Protein AF-A0A969XGH5-F1 (afdb_monomer_lite)

Secondary structure (DSSP, 8-state):
-PPPPPHHHHHHHHHHHHHHHHHTTS---GGGSTTPPPTTTT--

Sequence (44 aa):
MFHTIPPEILARMQHLEAIDARDRVDGTTRAERLRQIPPETGRL

Structure (mmCIF, N/CA/C/O backbone):
data_AF-A0A969XGH5-F1
#
_entry.id   AF-A0A969XGH5-F1
#
loop_
_atom_site.group_PDB
_atom_site.id
_atom_site.type_symbol
_atom_site.label_atom_id
_atom_site.label_alt_id
_atom_site.label_comp_id
_atom_site.label_asym_id
_atom_site.label_entity_id
_atom_site.label_seq_id
_atom_site.pdbx_PDB_ins_code
_atom_site.Cartn_x
_atom_site.Cartn_y
_atom_site.Cartn_z
_atom_site.occupancy
_atom_site.B_iso_or_equiv
_atom_site.auth_seq_id
_atom_site.auth_comp_id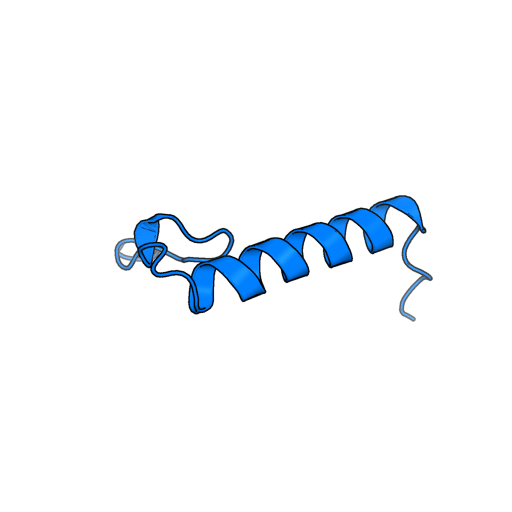
_atom_site.auth_asym_id
_atom_site.auth_atom_id
_atom_site.pdbx_PDB_model_num
ATOM 1 N N . MET A 1 1 ? 10.820 15.822 -17.055 1.00 63.59 1 MET A N 1
ATOM 2 C CA . MET A 1 1 ? 10.198 14.743 -17.852 1.00 63.59 1 MET A CA 1
ATOM 3 C C . MET A 1 1 ? 10.090 13.519 -16.965 1.00 63.59 1 MET A C 1
ATOM 5 O O . MET A 1 1 ? 11.041 13.260 -16.242 1.00 63.59 1 MET A O 1
ATOM 9 N N . PHE A 1 2 ? 8.958 12.814 -16.964 1.00 72.88 2 PHE A N 1
ATOM 10 C CA . PHE A 1 2 ? 8.848 11.568 -16.204 1.00 72.88 2 PHE A CA 1
ATOM 11 C C . PHE A 1 2 ? 9.695 10.498 -16.891 1.00 72.88 2 PHE A C 1
ATOM 13 O O . PHE A 1 2 ? 9.514 10.227 -18.076 1.00 72.88 2 PHE A O 1
ATOM 20 N N . HIS A 1 3 ? 10.658 9.948 -16.160 1.00 80.06 3 HIS A N 1
ATOM 21 C CA . HIS A 1 3 ? 11.429 8.803 -16.619 1.00 80.06 3 HIS A CA 1
ATOM 22 C C . HIS A 1 3 ? 10.521 7.573 -16.670 1.00 80.06 3 HIS A C 1
ATOM 24 O O . HIS A 1 3 ? 9.611 7.437 -15.849 1.00 80.06 3 HIS A O 1
ATOM 30 N N . THR A 1 4 ? 10.767 6.681 -17.628 1.00 88.31 4 THR A N 1
ATOM 31 C CA . THR A 1 4 ? 10.090 5.385 -17.680 1.00 88.31 4 THR A CA 1
ATOM 32 C C . THR A 1 4 ? 10.329 4.654 -16.364 1.00 88.31 4 THR A C 1
ATOM 34 O O . THR A 1 4 ? 11.473 4.493 -15.939 1.00 88.31 4 THR A O 1
ATOM 37 N N . ILE A 1 5 ? 9.247 4.241 -15.708 1.00 91.00 5 ILE A N 1
ATOM 38 C CA . ILE A 1 5 ? 9.324 3.476 -14.465 1.00 91.00 5 ILE A CA 1
ATOM 39 C C . ILE A 1 5 ? 9.973 2.122 -14.789 1.00 91.00 5 ILE A C 1
ATOM 41 O O . ILE A 1 5 ? 9.527 1.469 -15.738 1.00 91.00 5 ILE A O 1
ATOM 45 N N . PRO A 1 6 ? 10.998 1.685 -14.034 1.00 95.50 6 PRO A N 1
ATOM 46 C CA . PRO A 1 6 ? 11.584 0.367 -14.232 1.00 95.50 6 PRO A CA 1
ATOM 47 C C . PRO A 1 6 ? 10.511 -0.733 -14.136 1.00 95.50 6 PRO A C 1
ATOM 49 O O . PRO A 1 6 ? 9.642 -0.645 -13.259 1.00 95.50 6 PRO A O 1
ATOM 52 N N . PRO A 1 7 ? 10.521 -1.754 -15.012 1.00 94.81 7 PRO A N 1
ATOM 53 C CA . PRO A 1 7 ? 9.472 -2.775 -15.056 1.00 94.81 7 PRO A CA 1
ATOM 54 C C . PRO A 1 7 ? 9.204 -3.459 -13.710 1.00 94.81 7 PRO A C 1
ATOM 56 O O . PRO A 1 7 ? 8.056 -3.735 -13.370 1.00 94.81 7 PRO A O 1
ATOM 59 N N . GLU A 1 8 ? 10.244 -3.685 -12.911 1.00 96.44 8 GLU A N 1
ATOM 60 C CA . GLU A 1 8 ? 10.154 -4.271 -11.577 1.00 96.44 8 GLU A CA 1
ATOM 61 C C . GLU A 1 8 ? 9.399 -3.371 -10.590 1.00 96.44 8 GLU A C 1
ATOM 63 O O . GLU A 1 8 ? 8.598 -3.852 -9.783 1.00 96.44 8 GLU A O 1
ATOM 68 N N . ILE A 1 9 ? 9.591 -2.055 -10.696 1.00 96.19 9 ILE A N 1
ATOM 69 C CA . ILE A 1 9 ? 8.878 -1.074 -9.880 1.00 96.19 9 ILE A CA 1
ATOM 70 C C . ILE A 1 9 ? 7.426 -0.989 -10.335 1.00 96.19 9 ILE A C 1
ATOM 72 O O . ILE A 1 9 ? 6.526 -1.003 -9.497 1.00 96.19 9 ILE A O 1
ATOM 76 N N . LEU A 1 10 ? 7.178 -0.981 -11.648 1.00 95.69 10 LEU A N 1
ATOM 77 C CA . LEU A 1 10 ? 5.823 -0.976 -12.192 1.00 95.69 10 LEU A CA 1
ATOM 78 C C . LEU A 1 10 ? 5.034 -2.214 -11.741 1.00 95.69 10 LEU A C 1
ATOM 80 O O . LEU A 1 10 ? 3.900 -2.084 -11.282 1.00 95.69 10 LEU A O 1
ATOM 84 N N . ALA A 1 11 ? 5.648 -3.397 -11.799 1.00 97.25 11 ALA A N 1
ATOM 85 C CA . ALA A 1 11 ? 5.040 -4.638 -11.329 1.00 97.25 11 ALA A CA 1
ATOM 86 C C . ALA A 1 11 ? 4.728 -4.581 -9.825 1.00 97.25 11 ALA A C 1
ATOM 88 O O . ALA A 1 11 ? 3.639 -4.969 -9.393 1.00 97.25 11 ALA A O 1
ATOM 89 N N . ARG A 1 12 ? 5.651 -4.041 -9.015 1.00 97.75 12 ARG A N 1
ATOM 90 C CA . ARG A 1 12 ? 5.417 -3.858 -7.579 1.00 97.75 12 ARG A CA 1
ATOM 91 C C . ARG A 1 12 ? 4.267 -2.888 -7.312 1.00 97.75 12 ARG A C 1
ATOM 93 O O . ARG A 1 12 ? 3.438 -3.179 -6.456 1.00 97.75 12 ARG A O 1
ATOM 100 N N . MET A 1 13 ? 4.190 -1.779 -8.044 1.00 95.88 13 MET A N 1
ATOM 101 C CA . MET A 1 13 ? 3.090 -0.816 -7.934 1.00 95.88 13 MET A CA 1
ATOM 102 C C . MET A 1 13 ? 1.746 -1.468 -8.267 1.00 95.88 13 MET A C 1
ATOM 104 O O . MET A 1 13 ? 0.816 -1.373 -7.473 1.00 95.88 13 MET A O 1
ATOM 108 N N . GLN A 1 14 ? 1.655 -2.190 -9.387 1.00 97.31 14 GLN A N 1
ATOM 109 C CA . GLN A 1 14 ? 0.433 -2.893 -9.793 1.00 97.31 14 GLN A CA 1
ATOM 110 C C . GLN A 1 14 ? -0.025 -3.913 -8.745 1.00 97.31 14 GLN A C 1
ATOM 112 O O . GLN A 1 14 ? -1.209 -3.989 -8.427 1.00 97.31 14 GLN A O 1
ATOM 117 N N . HIS A 1 15 ? 0.913 -4.668 -8.173 1.00 98.00 15 HIS A N 1
ATOM 118 C CA . HIS A 1 15 ? 0.615 -5.617 -7.106 1.00 98.00 15 HIS A CA 1
ATOM 119 C C . HIS A 1 15 ? 0.050 -4.931 -5.851 1.00 98.00 15 HIS A C 1
ATOM 121 O O . HIS A 1 15 ? -0.919 -5.416 -5.271 1.00 98.00 15 HIS A O 1
ATOM 127 N N . LEU A 1 16 ? 0.625 -3.797 -5.442 1.00 96.88 16 LEU A N 1
ATOM 128 C CA . LEU A 1 16 ? 0.155 -3.034 -4.282 1.00 96.88 16 LEU A CA 1
ATOM 129 C C . LEU A 1 16 ? -1.232 -2.418 -4.520 1.00 96.88 16 LEU A C 1
ATOM 131 O O . LEU A 1 16 ? -2.074 -2.464 -3.628 1.00 96.88 1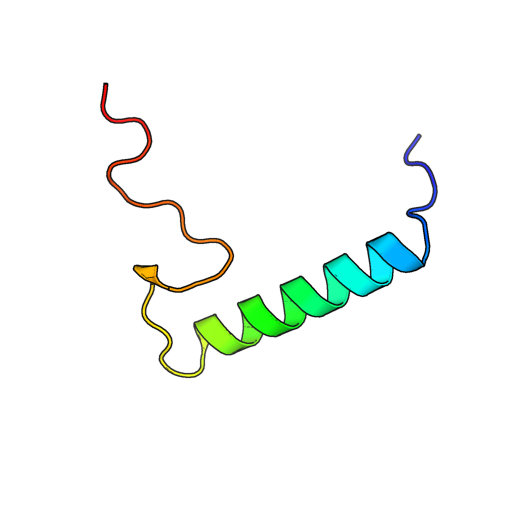6 LEU A O 1
ATOM 135 N N . GLU A 1 17 ? -1.498 -1.905 -5.722 1.00 96.56 17 GLU A N 1
ATOM 136 C CA . GLU A 1 17 ? -2.825 -1.389 -6.091 1.00 96.56 17 GLU A CA 1
ATOM 137 C C . GLU A 1 17 ? -3.888 -2.502 -6.108 1.00 96.56 17 GLU A C 1
ATOM 139 O O . GLU A 1 17 ? -5.026 -2.278 -5.698 1.00 96.56 17 GLU A O 1
ATOM 144 N N . ALA A 1 18 ? -3.526 -3.726 -6.511 1.00 97.00 18 ALA A N 1
ATOM 145 C CA . ALA A 1 18 ? -4.440 -4.868 -6.461 1.00 97.00 18 ALA A CA 1
ATOM 146 C C . ALA A 1 18 ? -4.816 -5.261 -5.020 1.00 97.00 18 ALA A C 1
ATOM 148 O O . ALA A 1 18 ? -5.977 -5.580 -4.758 1.00 97.00 18 ALA A O 1
ATOM 149 N N . ILE A 1 19 ? -3.855 -5.214 -4.090 1.00 96.31 19 ILE A N 1
ATOM 150 C CA . ILE A 1 19 ? -4.109 -5.434 -2.657 1.00 96.31 19 ILE A CA 1
ATOM 151 C C . ILE A 1 19 ? -5.037 -4.342 -2.118 1.00 96.31 19 ILE A C 1
ATOM 153 O O . ILE A 1 19 ? -6.087 -4.651 -1.567 1.00 96.31 19 ILE A O 1
ATOM 157 N N . ASP A 1 20 ? -4.709 -3.069 -2.354 1.00 94.94 20 ASP A N 1
ATOM 158 C CA . ASP A 1 20 ? -5.513 -1.944 -1.864 1.00 94.94 20 ASP A CA 1
ATOM 159 C C . ASP A 1 20 ? -6.958 -1.974 -2.398 1.00 94.94 20 ASP A C 1
ATOM 161 O O . ASP A 1 20 ? -7.906 -1.703 -1.657 1.00 94.94 20 ASP A O 1
ATOM 165 N N . ALA A 1 21 ? -7.153 -2.352 -3.666 1.00 95.12 21 ALA A N 1
ATOM 166 C CA . ALA A 1 21 ? -8.481 -2.510 -4.251 1.00 95.12 21 ALA A CA 1
ATOM 167 C C . ALA A 1 21 ? -9.302 -3.601 -3.547 1.00 95.12 21 ALA A C 1
ATOM 169 O O . ALA A 1 21 ? -10.497 -3.411 -3.309 1.00 95.12 21 ALA A O 1
ATOM 170 N N . ARG A 1 22 ? -8.662 -4.720 -3.191 1.00 96.56 22 ARG A N 1
ATOM 171 C CA . ARG A 1 22 ? -9.296 -5.827 -2.472 1.00 96.56 22 ARG A CA 1
ATOM 172 C C . ARG A 1 22 ? -9.670 -5.431 -1.041 1.00 96.56 22 ARG A C 1
ATOM 174 O O . ARG A 1 22 ? -10.833 -5.594 -0.673 1.00 96.56 22 ARG A O 1
ATOM 181 N N . ASP A 1 23 ? -8.743 -4.834 -0.292 1.00 95.94 23 ASP A N 1
ATOM 182 C CA . ASP A 1 23 ? -8.952 -4.421 1.105 1.00 95.94 23 ASP A CA 1
ATOM 183 C C . ASP A 1 23 ? -10.153 -3.461 1.266 1.00 95.94 23 ASP A C 1
ATOM 185 O O . ASP A 1 23 ? -10.798 -3.370 2.315 1.00 95.94 23 ASP A O 1
ATOM 189 N N . ARG A 1 24 ? -10.475 -2.688 0.219 1.00 92.19 24 ARG A N 1
ATOM 190 C CA . ARG A 1 24 ? -11.609 -1.749 0.230 1.00 92.19 24 ARG A CA 1
ATOM 191 C C . ARG A 1 24 ? -12.972 -2.430 0.162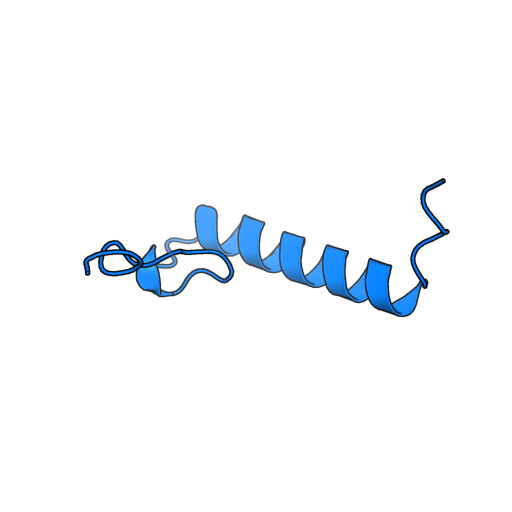 1.00 92.19 24 ARG A C 1
ATOM 193 O O . ARG A 1 24 ? -13.945 -1.810 0.596 1.00 92.19 24 ARG A O 1
ATOM 200 N N . VAL A 1 25 ? -13.054 -3.641 -0.386 1.00 95.56 25 VAL A N 1
ATOM 201 C CA . VAL A 1 25 ? -14.327 -4.304 -0.715 1.00 95.56 25 VAL A CA 1
ATOM 202 C C . VAL A 1 25 ? -14.542 -5.631 0.009 1.00 95.56 25 VAL A C 1
ATOM 204 O O . VAL A 1 25 ? -15.682 -6.078 0.086 1.00 95.56 25 VAL A O 1
ATOM 207 N N . ASP A 1 26 ? -13.495 -6.253 0.557 1.00 94.06 26 ASP A N 1
ATOM 208 C CA . ASP A 1 26 ? -13.577 -7.586 1.176 1.00 94.06 26 ASP A CA 1
ATOM 209 C C . ASP A 1 26 ? -13.838 -7.582 2.692 1.00 94.06 26 ASP A C 1
ATOM 211 O O . ASP A 1 26 ? -13.896 -8.637 3.319 1.00 94.06 26 ASP A O 1
ATOM 215 N N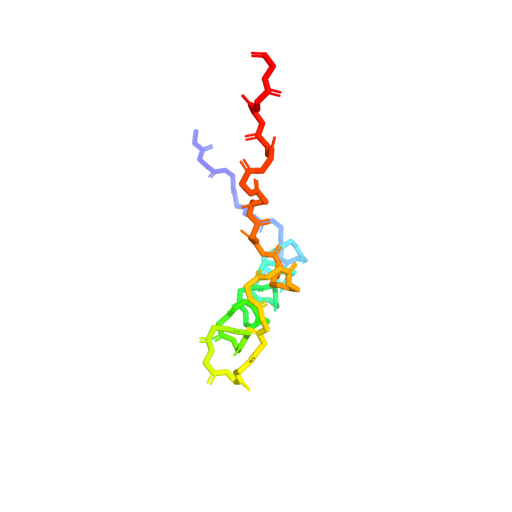 . GLY A 1 27 ? -14.046 -6.400 3.274 1.00 89.75 27 GLY A N 1
ATOM 216 C CA . GLY A 1 27 ? -14.321 -6.237 4.701 1.00 89.75 27 GLY A CA 1
ATOM 217 C C . GLY A 1 27 ? -13.083 -5.972 5.556 1.00 89.75 27 GLY A C 1
ATOM 218 O O . GLY A 1 27 ? -13.239 -5.789 6.764 1.00 89.75 27 GLY A O 1
ATOM 219 N N . THR A 1 28 ? -11.887 -5.870 4.960 1.00 92.31 28 THR A N 1
ATOM 220 C CA . THR A 1 28 ? -10.673 -5.442 5.673 1.00 92.31 28 THR A CA 1
ATOM 221 C C . THR A 1 28 ? -10.912 -4.108 6.382 1.00 92.31 28 THR A C 1
ATOM 223 O O . THR A 1 28 ? -11.387 -3.121 5.784 1.00 92.31 28 THR A O 1
ATOM 226 N N . THR A 1 29 ? -10.613 -4.073 7.685 1.00 91.62 29 THR A N 1
ATOM 227 C CA . THR A 1 29 ? -10.869 -2.889 8.503 1.00 91.62 29 THR A CA 1
ATOM 228 C C . THR A 1 29 ? -10.012 -1.734 8.013 1.00 91.62 29 THR A C 1
ATOM 230 O O . THR A 1 29 ? -8.915 -1.921 7.496 1.00 91.62 29 THR A O 1
ATOM 233 N N . ARG A 1 30 ? -10.500 -0.501 8.177 1.00 88.75 30 ARG A N 1
ATOM 234 C CA . ARG A 1 30 ? -9.779 0.687 7.704 1.00 88.75 30 ARG A CA 1
ATOM 235 C C . ARG A 1 30 ? -8.345 0.749 8.252 1.00 88.75 30 ARG A C 1
ATOM 237 O O . ARG A 1 30 ? -7.464 1.148 7.508 1.00 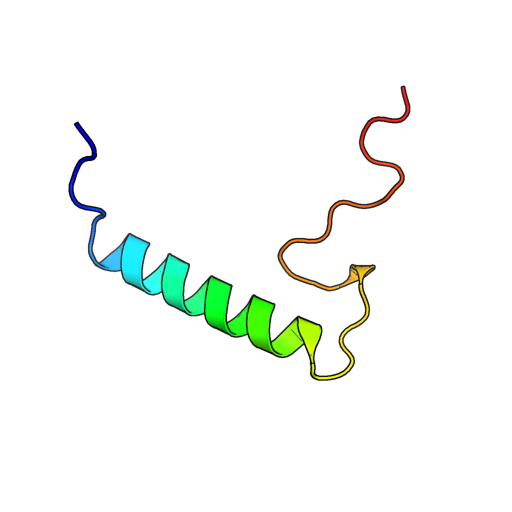88.75 30 ARG A O 1
ATOM 244 N N . ALA A 1 31 ? -8.121 0.344 9.503 1.00 89.56 31 ALA A N 1
ATOM 245 C CA . ALA A 1 31 ? -6.812 0.385 10.158 1.00 89.56 31 ALA A CA 1
ATOM 246 C C . ALA A 1 31 ? -5.780 -0.592 9.561 1.00 89.56 31 ALA A C 1
ATOM 248 O O . ALA A 1 31 ? -4.586 -0.343 9.675 1.00 89.56 31 ALA A O 1
ATOM 249 N N . GLU A 1 32 ? -6.229 -1.670 8.918 1.00 89.06 32 GLU A N 1
ATOM 250 C CA . GLU A 1 32 ? -5.363 -2.724 8.372 1.00 89.06 32 GLU A CA 1
ATOM 251 C C . GLU A 1 32 ? -5.016 -2.511 6.891 1.00 89.06 32 GLU A C 1
ATOM 253 O O . GLU A 1 32 ? -4.185 -3.229 6.342 1.00 89.06 32 GLU A O 1
ATOM 258 N N . ARG A 1 33 ? -5.628 -1.518 6.229 1.00 93.81 33 ARG A N 1
ATOM 259 C CA . ARG A 1 33 ? -5.442 -1.289 4.789 1.00 93.81 33 ARG A CA 1
ATOM 260 C C . ARG A 1 33 ? -4.071 -0.709 4.484 1.00 93.81 33 ARG A C 1
ATOM 262 O O . ARG A 1 33 ? -3.619 0.230 5.143 1.00 93.81 33 ARG A O 1
ATOM 269 N N . LEU A 1 34 ? -3.496 -1.162 3.374 1.00 89.81 34 LEU A N 1
ATOM 270 C CA . LEU A 1 34 ? -2.164 -0.795 2.886 1.00 89.81 34 LEU A CA 1
ATOM 271 C C . LEU A 1 34 ? -1.888 0.725 2.788 1.00 89.81 34 LEU A C 1
ATOM 273 O O . LEU A 1 34 ? -0.732 1.143 2.828 1.00 89.81 34 LEU A O 1
ATOM 277 N N . ARG A 1 35 ? -2.923 1.565 2.645 1.00 86.69 35 ARG A N 1
ATOM 278 C CA . ARG A 1 35 ? -2.793 3.021 2.434 1.00 86.69 35 ARG A CA 1
ATOM 279 C C . ARG A 1 35 ? -3.560 3.873 3.442 1.00 86.69 35 ARG A C 1
ATOM 281 O O . ARG A 1 35 ? -3.855 5.038 3.164 1.00 86.69 35 ARG A O 1
ATOM 288 N N . GLN A 1 36 ? -3.913 3.323 4.601 1.00 90.25 36 GLN A N 1
ATOM 289 C CA . GLN A 1 36 ? -4.621 4.106 5.602 1.00 90.25 36 GLN A CA 1
ATOM 290 C C . GLN A 1 36 ? -3.673 4.997 6.411 1.00 90.25 36 GLN A C 1
ATOM 292 O O . GLN A 1 36 ? -2.721 4.522 7.015 1.00 90.25 36 GLN A O 1
ATOM 297 N N . ILE A 1 37 ? -3.999 6.290 6.500 1.00 84.88 37 ILE A N 1
ATOM 298 C CA . ILE A 1 37 ? -3.389 7.202 7.476 1.00 84.88 37 ILE A CA 1
ATOM 299 C C . ILE A 1 37 ? -4.231 7.175 8.760 1.00 84.88 37 ILE A C 1
ATOM 301 O O . ILE A 1 37 ? -5.428 7.494 8.695 1.00 84.88 37 ILE A O 1
ATOM 305 N N . PRO A 1 38 ? -3.667 6.792 9.916 1.00 83.12 38 PRO A N 1
ATOM 306 C CA . PRO A 1 38 ? -4.390 6.835 11.180 1.00 83.12 38 PRO A CA 1
ATOM 307 C C . PRO A 1 38 ? -4.783 8.274 11.561 1.00 83.12 38 PRO A C 1
ATOM 309 O O . PRO A 1 38 ? -4.009 9.199 11.296 1.00 83.12 38 PRO A O 1
ATOM 312 N N . PRO A 1 39 ? -5.955 8.504 12.180 1.00 83.44 39 PRO A N 1
ATOM 313 C CA . PRO A 1 39 ? -6.431 9.842 12.555 1.00 83.44 39 PRO A CA 1
ATOM 314 C C . PRO A 1 39 ? -5.536 10.571 13.574 1.00 83.44 39 PRO A C 1
ATOM 316 O O . PRO A 1 39 ? -5.657 11.775 13.778 1.00 83.44 39 PRO A O 1
ATOM 319 N N . GLU A 1 40 ? -4.682 9.859 14.300 1.00 85.62 40 GLU A N 1
ATOM 320 C CA . GLU A 1 40 ? -3.640 10.396 15.182 1.00 85.62 40 GLU A CA 1
ATOM 321 C C . GLU A 1 40 ? -2.461 11.027 14.432 1.00 85.62 40 GLU A C 1
ATOM 323 O O . GLU A 1 40 ? -1.742 11.841 15.007 1.00 85.62 40 GLU A O 1
ATOM 328 N N . THR A 1 41 ? -2.296 10.727 13.144 1.00 86.31 41 THR A N 1
ATOM 329 C CA . THR A 1 41 ? -1.225 11.306 12.330 1.00 86.31 41 THR A CA 1
ATOM 330 C C . THR A 1 41 ? -1.410 12.819 12.211 1.00 86.31 41 THR A C 1
ATOM 332 O O . THR A 1 41 ? -2.434 13.284 11.716 1.00 86.31 41 THR A O 1
ATOM 335 N N . GLY A 1 42 ? -0.412 13.596 12.641 1.00 80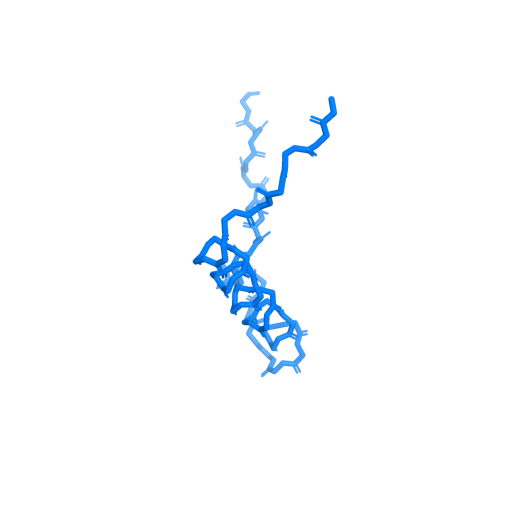.81 42 GLY A N 1
ATOM 336 C CA . GLY A 1 42 ? -0.412 15.060 12.525 1.00 80.81 42 GLY A CA 1
ATOM 337 C C . GLY A 1 42 ? -1.065 15.816 13.687 1.00 80.81 42 GLY A C 1
ATOM 338 O O . GLY A 1 42 ? -1.200 17.033 13.601 1.00 80.81 42 GLY A O 1
ATOM 339 N N . ARG A 1 43 ? -1.449 15.132 14.774 1.00 82.38 43 ARG A N 1
ATOM 340 C CA . ARG A 1 43 ? -1.832 15.786 16.035 1.00 82.38 43 ARG A CA 1
ATOM 341 C C . ARG A 1 43 ? -0.571 16.076 16.865 1.00 82.38 43 ARG A C 1
ATOM 343 O O . ARG A 1 43 ? -0.143 15.215 17.629 1.00 82.38 43 ARG A O 1
ATOM 350 N N . LEU A 1 44 ? 0.028 17.254 16.678 1.00 66.56 44 LEU A N 1
ATOM 351 C CA . LEU A 1 44 ? 1.063 17.839 17.546 1.00 66.56 44 LEU A CA 1
ATOM 352 C C . LEU A 1 44 ? 0.592 19.197 18.064 1.00 66.56 44 LEU A C 1
ATOM 354 O O . LEU A 1 44 ? -0.035 19.928 17.263 1.00 66.56 44 LEU A O 1
#

pLDDT: mean 90.15, std 7.92, range [63.59, 98.0]

Radius of gyration: 14.37 Å; chains: 1; bounding box: 26×25×35 Å

Foldseek 3Di:
DDDDDPPVVVVVVVVLVVQQVCCVPVVNDLVRHPDHDDPCPPPD